Protein AF-A0A6B3I5D2-F1 (afdb_monomer)

pLDDT: mean 80.73, std 13.81, range [55.03, 98.44]

Radius of gyration: 18.89 Å; Cα contacts (8 Å, |Δi|>4): 20; chains: 1; bounding box: 35×15×55 Å

Structure (mmCIF, N/CA/C/O backbone):
data_AF-A0A6B3I5D2-F1
#
_entry.id   AF-A0A6B3I5D2-F1
#
loop_
_atom_site.group_PDB
_atom_site.id
_atom_site.type_symbol
_atom_site.label_atom_id
_atom_site.label_alt_id
_atom_site.label_comp_id
_atom_site.label_asym_id
_atom_site.label_entity_id
_atom_site.label_seq_id
_atom_site.pdbx_PDB_ins_code
_atom_site.Cartn_x
_atom_site.Cartn_y
_atom_site.Cartn_z
_atom_site.occupancy
_atom_site.B_iso_or_equiv
_atom_site.auth_seq_id
_atom_site.auth_comp_id
_atom_site.auth_asym_id
_atom_site.auth_atom_id
_atom_site.pdbx_PDB_model_num
ATOM 1 N N . MET A 1 1 ? 5.490 9.746 -33.559 1.00 59.12 1 MET A N 1
ATOM 2 C CA . MET A 1 1 ? 6.522 9.617 -32.507 1.00 59.12 1 MET A CA 1
ATOM 3 C C . MET A 1 1 ? 6.856 8.139 -32.391 1.00 59.12 1 MET A C 1
ATOM 5 O O . MET A 1 1 ? 5.928 7.354 -32.250 1.00 59.12 1 MET A O 1
ATOM 9 N N . ALA A 1 2 ? 8.116 7.734 -32.563 1.00 69.56 2 ALA A N 1
ATOM 10 C CA . ALA A 1 2 ? 8.490 6.326 -32.422 1.00 69.56 2 ALA A CA 1
ATOM 11 C C . ALA A 1 2 ? 8.357 5.910 -30.948 1.00 69.56 2 ALA A C 1
ATOM 13 O O . ALA A 1 2 ? 8.845 6.617 -30.067 1.00 69.56 2 ALA A O 1
ATOM 14 N N . ALA A 1 3 ? 7.673 4.798 -30.673 1.00 73.69 3 ALA A N 1
ATOM 15 C CA . ALA A 1 3 ? 7.563 4.266 -29.321 1.00 73.69 3 ALA A CA 1
ATOM 16 C C . ALA A 1 3 ? 8.948 3.804 -28.848 1.00 73.69 3 ALA A C 1
ATOM 18 O O . ALA A 1 3 ? 9.581 2.978 -29.505 1.00 73.69 3 ALA A O 1
ATOM 19 N N . ILE A 1 4 ? 9.425 4.339 -27.723 1.00 81.19 4 ILE A N 1
ATOM 20 C CA . ILE A 1 4 ? 10.687 3.906 -27.119 1.00 81.19 4 ILE A CA 1
ATOM 21 C C . ILE A 1 4 ? 10.448 2.523 -26.498 1.00 81.19 4 ILE A C 1
ATOM 23 O O . ILE A 1 4 ? 9.638 2.408 -25.573 1.00 81.19 4 ILE A O 1
ATOM 27 N N . PRO A 1 5 ? 11.116 1.459 -26.974 1.00 84.31 5 PRO A N 1
ATOM 28 C CA . PRO A 1 5 ? 10.926 0.133 -26.410 1.00 84.31 5 PRO A CA 1
ATOM 29 C C . PRO A 1 5 ? 11.496 0.071 -24.987 1.00 84.31 5 PRO A C 1
ATOM 31 O O . PRO A 1 5 ? 12.613 0.516 -24.714 1.00 84.31 5 PRO A O 1
ATOM 34 N N . LEU A 1 6 ? 10.739 -0.523 -24.062 1.00 89.31 6 LEU A N 1
ATOM 35 C CA . LEU A 1 6 ? 11.213 -0.769 -22.700 1.00 89.31 6 LEU A CA 1
ATOM 36 C C . LEU A 1 6 ? 12.334 -1.808 -22.715 1.00 89.31 6 LEU A C 1
ATOM 38 O O . LEU A 1 6 ? 12.091 -2.997 -22.949 1.00 89.31 6 LEU A O 1
ATOM 42 N N . THR A 1 7 ? 13.549 -1.350 -22.419 1.00 95.12 7 THR A N 1
ATOM 43 C CA . THR A 1 7 ? 14.727 -2.201 -22.255 1.00 95.12 7 THR A CA 1
ATOM 44 C C . THR A 1 7 ? 14.572 -3.116 -21.039 1.00 95.12 7 THR A C 1
ATOM 46 O O . THR A 1 7 ? 13.764 -2.870 -20.138 1.00 95.12 7 THR A O 1
ATOM 49 N N . ARG A 1 8 ? 15.373 -4.188 -20.986 1.00 94.88 8 ARG A N 1
ATOM 50 C CA . ARG A 1 8 ? 15.400 -5.108 -19.839 1.00 94.88 8 ARG A CA 1
ATOM 51 C C . ARG A 1 8 ? 15.652 -4.359 -18.524 1.00 94.88 8 ARG A C 1
ATOM 53 O O . ARG A 1 8 ? 14.968 -4.624 -17.542 1.00 94.88 8 ARG A O 1
ATOM 60 N N . THR A 1 9 ? 16.566 -3.390 -18.533 1.00 95.56 9 THR A N 1
ATOM 61 C CA . THR A 1 9 ? 16.880 -2.549 -17.372 1.00 95.56 9 THR A CA 1
ATOM 62 C C . THR A 1 9 ? 15.676 -1.731 -16.919 1.00 95.56 9 THR A C 1
ATOM 64 O O . THR A 1 9 ? 15.366 -1.742 -15.733 1.00 95.56 9 THR A O 1
ATOM 67 N N . HIS A 1 10 ? 14.940 -1.093 -17.841 1.00 95.06 10 HIS A N 1
ATOM 68 C CA . HIS A 1 10 ? 13.725 -0.353 -17.478 1.00 95.06 10 HIS A CA 1
ATOM 69 C C . HIS A 1 10 ? 12.694 -1.257 -16.800 1.00 95.06 10 HIS A C 1
ATOM 71 O O . HIS A 1 10 ? 12.139 -0.883 -15.774 1.00 95.06 10 HIS A O 1
ATOM 77 N N . ARG A 1 11 ? 12.476 -2.471 -17.318 1.00 95.00 11 ARG A N 1
ATOM 78 C CA . ARG A 1 11 ? 11.522 -3.422 -16.722 1.00 95.00 11 ARG A CA 1
ATOM 79 C C . ARG A 1 11 ? 11.928 -3.848 -15.310 1.00 95.00 11 ARG A C 1
ATOM 81 O O . ARG A 1 11 ? 11.070 -3.923 -14.438 1.00 95.00 11 ARG A O 1
ATOM 88 N N . ILE A 1 12 ? 13.220 -4.092 -15.082 1.00 97.50 12 ILE A N 1
ATOM 89 C CA . ILE A 1 12 ? 13.750 -4.440 -13.754 1.00 97.50 12 ILE A CA 1
ATOM 90 C C . ILE A 1 12 ? 13.581 -3.268 -12.784 1.00 97.50 12 ILE A C 1
ATOM 92 O O . ILE A 1 12 ? 13.070 -3.463 -11.686 1.00 97.50 12 ILE A O 1
ATOM 96 N N . LEU A 1 13 ? 13.957 -2.054 -13.195 1.00 97.69 13 LEU A N 1
ATOM 97 C CA . LEU A 1 13 ? 13.818 -0.858 -12.360 1.00 97.69 13 LEU A CA 1
ATOM 98 C C . LEU A 1 13 ? 12.354 -0.587 -12.001 1.00 97.69 13 LEU A C 1
ATOM 100 O O . LEU A 1 13 ? 12.055 -0.347 -10.835 1.00 97.69 13 LEU A O 1
ATOM 104 N N . ILE A 1 14 ? 11.440 -0.700 -12.969 1.00 97.06 14 ILE A N 1
ATOM 105 C CA . ILE A 1 14 ? 9.996 -0.600 -12.718 1.00 97.06 14 ILE A CA 1
ATOM 106 C C . ILE A 1 14 ? 9.565 -1.656 -11.696 1.00 97.06 14 ILE A C 1
ATOM 108 O O . ILE A 1 14 ? 8.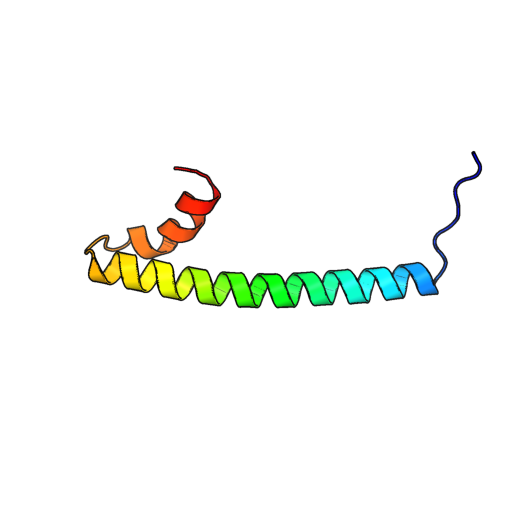879 -1.320 -10.737 1.00 97.06 14 ILE A O 1
ATOM 112 N N . GLY A 1 15 ? 10.002 -2.907 -11.859 1.00 98.06 15 GLY A N 1
ATOM 113 C CA . GLY A 1 15 ? 9.693 -3.981 -10.916 1.00 98.06 15 GLY A CA 1
ATOM 114 C C . GLY A 1 15 ? 10.146 -3.669 -9.488 1.00 98.06 15 GLY A C 1
ATOM 115 O O . GLY A 1 15 ? 9.365 -3.832 -8.555 1.00 98.06 15 GLY A O 1
ATOM 116 N N . ILE A 1 16 ? 11.370 -3.161 -9.319 1.00 98.44 16 ILE A N 1
ATOM 117 C CA . ILE A 1 16 ? 11.912 -2.772 -8.007 1.00 98.44 16 ILE A CA 1
ATOM 118 C C . ILE A 1 16 ? 11.090 -1.636 -7.392 1.00 98.44 16 ILE A C 1
ATOM 120 O O . ILE A 1 16 ? 10.714 -1.716 -6.224 1.00 98.44 16 ILE A O 1
ATOM 124 N N . VAL A 1 17 ? 10.789 -0.595 -8.171 1.00 98.06 17 VAL A N 1
ATOM 125 C CA . VAL A 1 17 ? 10.020 0.562 -7.692 1.00 98.06 17 VAL A CA 1
ATOM 126 C C . VAL A 1 17 ? 8.612 0.145 -7.281 1.00 98.06 17 VAL A C 1
ATOM 128 O O . VAL A 1 17 ? 8.169 0.506 -6.195 1.00 98.06 17 VAL A O 1
ATOM 131 N N . VAL A 1 18 ? 7.924 -0.644 -8.109 1.00 98.25 18 VAL A N 1
ATOM 132 C CA . VAL A 1 18 ? 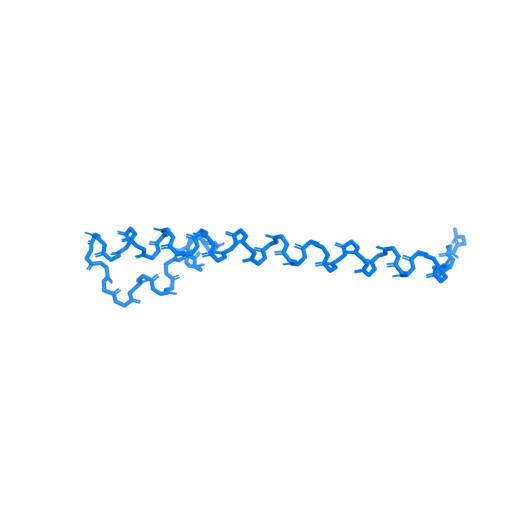6.572 -1.133 -7.807 1.00 98.25 18 VAL A CA 1
ATOM 133 C C . VAL A 1 18 ? 6.587 -2.009 -6.558 1.00 98.25 18 VAL A C 1
ATOM 135 O O . VAL A 1 18 ? 5.765 -1.804 -5.669 1.00 98.25 18 VAL A O 1
ATOM 138 N N . ALA A 1 19 ? 7.540 -2.937 -6.444 1.00 98.25 19 ALA A N 1
ATOM 139 C CA . ALA A 1 19 ? 7.664 -3.780 -5.259 1.00 98.25 19 ALA A CA 1
ATOM 140 C C . ALA A 1 19 ? 7.904 -2.945 -3.990 1.00 98.25 19 ALA A C 1
ATOM 142 O O . ALA A 1 19 ? 7.212 -3.134 -2.991 1.00 98.25 19 ALA A O 1
ATOM 143 N N . GLY A 1 20 ? 8.829 -1.982 -4.041 1.00 98.12 20 GLY A N 1
ATOM 144 C CA . GLY A 1 20 ? 9.098 -1.077 -2.923 1.00 98.12 20 GLY A CA 1
ATOM 145 C C . GLY A 1 20 ? 7.877 -0.241 -2.538 1.00 98.12 20 GLY A C 1
ATOM 146 O O . GLY A 1 20 ? 7.541 -0.152 -1.358 1.00 98.12 20 GLY A O 1
ATOM 147 N N . ALA A 1 21 ? 7.169 0.312 -3.525 1.00 97.75 21 ALA A N 1
ATOM 148 C CA . ALA A 1 21 ?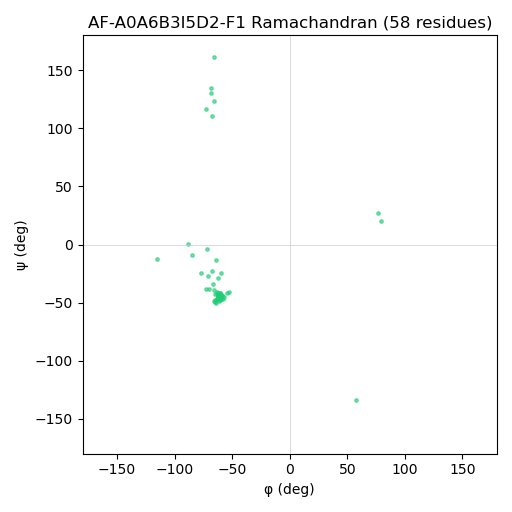 5.957 1.092 -3.298 1.00 97.75 21 ALA A CA 1
ATOM 149 C C . ALA A 1 21 ? 4.857 0.259 -2.622 1.00 97.75 21 ALA A C 1
ATOM 151 O O . ALA A 1 21 ? 4.254 0.721 -1.655 1.00 97.75 21 ALA A O 1
ATOM 152 N N . VAL A 1 22 ? 4.639 -0.981 -3.072 1.00 97.75 22 VAL A N 1
ATOM 153 C CA . VAL A 1 22 ? 3.657 -1.898 -2.469 1.00 97.75 22 VAL A CA 1
ATOM 154 C C . VAL A 1 22 ? 4.023 -2.233 -1.022 1.00 97.75 22 VAL A C 1
ATOM 156 O O . VAL A 1 22 ? 3.150 -2.212 -0.159 1.00 97.75 22 VAL A O 1
ATOM 159 N N . VAL A 1 23 ? 5.301 -2.491 -0.728 1.00 97.62 23 VAL A N 1
ATOM 160 C CA . VAL A 1 23 ? 5.759 -2.782 0.643 1.00 97.62 23 VAL A CA 1
ATOM 161 C C . VAL A 1 23 ? 5.535 -1.586 1.569 1.00 97.62 23 VAL A C 1
ATOM 163 O O . VAL A 1 23 ? 4.985 -1.748 2.657 1.00 97.62 23 VAL A O 1
ATOM 166 N N . ILE A 1 24 ? 5.914 -0.380 1.138 1.00 96.12 24 ILE A N 1
ATOM 167 C CA . ILE A 1 24 ? 5.726 0.844 1.930 1.00 96.12 24 ILE A CA 1
ATOM 168 C C . ILE A 1 24 ? 4.235 1.104 2.172 1.00 96.12 24 ILE A C 1
ATOM 170 O O . ILE A 1 24 ? 3.836 1.375 3.306 1.00 96.12 24 ILE A O 1
ATOM 174 N N . ALA A 1 25 ? 3.407 0.975 1.131 1.00 91.50 25 ALA A N 1
ATOM 175 C CA . ALA A 1 25 ? 1.962 1.141 1.238 1.00 91.50 25 ALA A CA 1
ATOM 176 C C . ALA A 1 25 ? 1.345 0.125 2.210 1.00 91.50 25 ALA A C 1
ATOM 178 O O . ALA A 1 25 ? 0.543 0.509 3.055 1.00 91.50 25 ALA A O 1
ATOM 179 N N . ALA A 1 26 ? 1.759 -1.144 2.152 1.00 90.81 26 ALA A N 1
ATOM 180 C CA . ALA A 1 26 ? 1.273 -2.183 3.058 1.00 90.81 26 ALA A CA 1
ATOM 181 C C . ALA A 1 26 ? 1.620 -1.888 4.527 1.00 90.81 26 ALA A C 1
ATOM 183 O O . ALA A 1 26 ? 0.770 -2.056 5.400 1.00 90.81 26 ALA A O 1
ATOM 184 N N . ILE A 1 27 ? 2.837 -1.407 4.805 1.00 92.69 27 ILE A N 1
ATOM 185 C CA . ILE A 1 27 ? 3.256 -1.018 6.161 1.00 92.69 27 ILE A CA 1
ATOM 186 C C . ILE A 1 27 ? 2.430 0.173 6.662 1.00 92.69 27 ILE A C 1
ATOM 188 O O . ILE A 1 27 ? 1.887 0.123 7.768 1.00 92.69 27 ILE A O 1
ATOM 192 N N 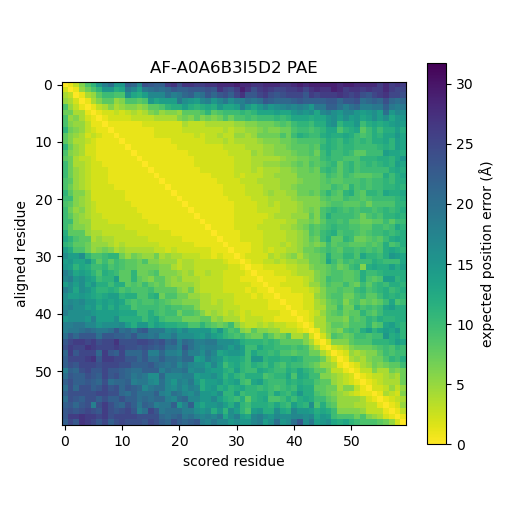. GLY A 1 28 ? 2.305 1.229 5.851 1.00 87.44 28 GLY A N 1
ATOM 193 C CA . GLY A 1 28 ? 1.512 2.410 6.202 1.00 87.44 28 GLY A CA 1
ATOM 194 C C . GLY A 1 28 ? 0.036 2.074 6.429 1.00 87.44 28 GLY A C 1
ATOM 195 O O . GLY A 1 28 ? -0.558 2.526 7.409 1.00 87.44 28 GLY A O 1
ATOM 196 N N . PHE A 1 29 ? -0.529 1.217 5.577 1.00 86.62 29 PHE A N 1
ATOM 197 C CA . PHE A 1 29 ? -1.900 0.732 5.697 1.00 86.62 29 PHE A CA 1
ATOM 198 C C . PHE A 1 29 ? -2.102 -0.088 6.974 1.00 86.62 29 PHE A C 1
ATOM 200 O O . PHE A 1 29 ? -3.013 0.210 7.739 1.00 86.62 29 PHE A O 1
ATOM 207 N N . ALA A 1 30 ? -1.239 -1.071 7.254 1.00 85.75 30 ALA A N 1
ATOM 208 C CA . ALA A 1 30 ? -1.347 -1.899 8.456 1.00 85.75 30 ALA A CA 1
ATOM 209 C C . ALA A 1 30 ? -1.254 -1.068 9.749 1.00 85.75 30 ALA A C 1
ATOM 211 O O . ALA A 1 30 ? -2.036 -1.286 10.676 1.00 85.75 30 ALA A O 1
ATOM 212 N N . GLY A 1 31 ? -0.343 -0.088 9.799 1.00 84.75 31 GLY A N 1
ATOM 213 C CA . GLY A 1 31 ? -0.203 0.820 10.941 1.00 84.75 31 GLY A CA 1
ATOM 214 C C . GLY A 1 31 ? -1.422 1.728 11.131 1.00 84.75 31 GLY A C 1
ATOM 215 O O . GLY A 1 31 ? -1.967 1.806 12.232 1.00 84.75 31 GLY A O 1
ATOM 216 N N . SER A 1 32 ? -1.888 2.366 10.052 1.00 79.62 32 SER A N 1
ATOM 217 C CA . SER A 1 32 ? -3.079 3.227 10.078 1.00 79.62 32 SER A CA 1
ATOM 218 C C . SER A 1 32 ? -4.337 2.443 10.466 1.00 79.62 32 SER A C 1
ATOM 220 O O . SER A 1 32 ? -5.074 2.848 11.364 1.00 79.62 32 SER A O 1
ATOM 222 N N . TYR A 1 33 ? -4.537 1.265 9.869 1.00 79.62 33 TYR A N 1
ATOM 223 C CA . TYR A 1 33 ? -5.658 0.378 10.171 1.00 79.62 33 TYR A CA 1
ATOM 224 C C . TYR A 1 33 ? -5.676 -0.025 11.649 1.00 79.62 33 TYR A C 1
ATOM 226 O O . TYR A 1 33 ? -6.728 0.022 12.283 1.00 79.62 33 TYR A O 1
ATOM 234 N N . ALA A 1 34 ? -4.523 -0.384 12.224 1.00 80.06 34 ALA A N 1
ATOM 235 C CA . ALA A 1 34 ? -4.433 -0.751 13.635 1.00 80.06 34 ALA A CA 1
ATOM 236 C C . ALA A 1 34 ? -4.814 0.413 14.564 1.00 80.06 34 ALA A C 1
ATOM 238 O O . ALA A 1 34 ? -5.611 0.207 15.479 1.00 80.06 34 ALA A O 1
ATOM 239 N N . ALA A 1 35 ? -4.312 1.621 14.292 1.00 80.12 35 ALA A N 1
ATOM 240 C CA . ALA A 1 35 ? -4.616 2.812 15.086 1.00 80.12 35 ALA A CA 1
ATOM 241 C C . ALA A 1 35 ? -6.101 3.205 15.004 1.00 80.12 35 ALA A C 1
ATOM 243 O O . ALA A 1 35 ? -6.734 3.529 16.009 1.00 80.12 35 ALA A O 1
ATOM 244 N N . VAL A 1 36 ? -6.682 3.140 13.805 1.00 75.25 36 VAL A N 1
ATOM 245 C CA . VAL A 1 36 ? -8.094 3.465 13.575 1.00 75.25 36 VAL A CA 1
ATOM 246 C C . VAL A 1 36 ? -9.014 2.400 14.186 1.00 75.25 36 VAL A C 1
ATOM 248 O O . VAL A 1 36 ? -10.031 2.748 14.790 1.00 75.25 36 VAL A O 1
ATOM 251 N N . ARG A 1 37 ? -8.641 1.115 14.109 1.00 78.56 37 ARG A N 1
ATOM 252 C CA . ARG A 1 37 ? -9.350 0.020 14.790 1.00 78.56 37 ARG A CA 1
ATOM 253 C C . ARG A 1 37 ? -9.345 0.215 16.305 1.00 78.56 37 ARG A C 1
ATOM 255 O O . ARG A 1 37 ? -10.401 0.109 16.920 1.00 78.56 37 ARG A O 1
ATOM 262 N N . GLU A 1 38 ? -8.190 0.523 16.893 1.00 79.62 38 GLU A N 1
ATOM 263 C CA . GLU A 1 38 ? -8.050 0.767 18.335 1.00 79.62 38 GLU A CA 1
ATOM 264 C C . GLU A 1 38 ? -8.902 1.962 18.788 1.00 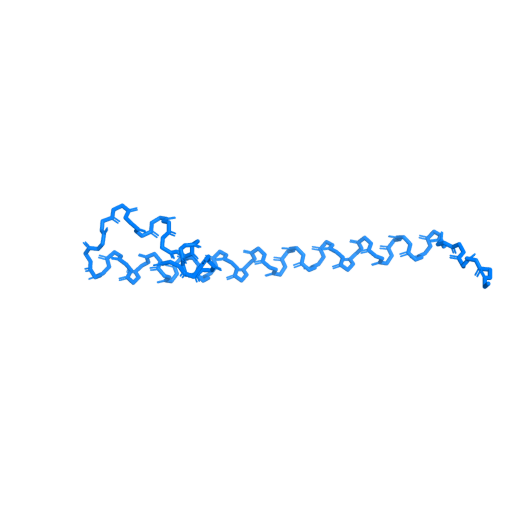79.62 38 GLU A C 1
ATOM 266 O O . GLU A 1 38 ? -9.617 1.876 19.788 1.00 79.62 38 GLU A O 1
ATOM 271 N N . LEU A 1 39 ? -8.919 3.049 18.009 1.00 75.31 39 LEU A N 1
ATOM 272 C CA . LEU A 1 39 ? -9.783 4.199 18.277 1.00 75.31 39 LEU A CA 1
ATOM 273 C C . LEU A 1 39 ? -11.274 3.829 18.205 1.00 75.31 39 LEU A C 1
ATOM 275 O O . LEU A 1 39 ? -12.053 4.245 19.064 1.00 75.31 39 LEU A O 1
ATOM 279 N N . ALA A 1 40 ? -11.681 3.050 17.203 1.00 74.50 40 ALA A N 1
ATOM 280 C CA . ALA A 1 40 ? -13.061 2.598 17.047 1.00 74.50 40 ALA A CA 1
ATOM 281 C C . ALA A 1 40 ? -13.489 1.644 18.183 1.00 74.50 40 ALA A C 1
ATOM 283 O O . ALA A 1 40 ? -14.600 1.771 18.703 1.00 74.50 40 ALA A O 1
ATOM 284 N N . GLU A 1 41 ? -12.604 0.750 18.631 1.00 77.44 41 GLU A N 1
ATOM 285 C CA . GLU A 1 41 ? -12.817 -0.096 19.813 1.00 77.44 41 GLU A CA 1
ATOM 286 C C . GLU A 1 41 ? -12.988 0.752 21.082 1.00 77.44 41 GLU A C 1
ATOM 288 O O . GLU A 1 41 ? -13.983 0.595 21.792 1.00 77.44 41 GLU A O 1
ATOM 293 N N . ALA A 1 42 ? -12.094 1.718 21.322 1.00 78.31 42 ALA A N 1
ATOM 294 C CA . ALA A 1 42 ? -12.163 2.624 22.473 1.00 78.31 42 ALA A CA 1
ATOM 295 C C . ALA A 1 42 ? -13.428 3.502 22.481 1.00 78.31 42 ALA A C 1
ATOM 297 O O . ALA A 1 42 ? -13.921 3.894 23.539 1.00 78.31 42 ALA A O 1
ATOM 298 N N . LYS A 1 43 ? -13.967 3.817 21.301 1.00 78.88 43 LYS A N 1
ATOM 299 C CA . LYS A 1 43 ? -15.207 4.586 21.131 1.00 78.88 43 LYS A CA 1
ATOM 300 C C . LYS A 1 43 ? -16.472 3.717 21.128 1.00 78.88 43 LYS A C 1
ATOM 302 O O . LYS A 1 43 ? -17.565 4.265 21.020 1.00 78.88 43 LYS A O 1
ATOM 307 N N . GLY A 1 44 ? -16.347 2.396 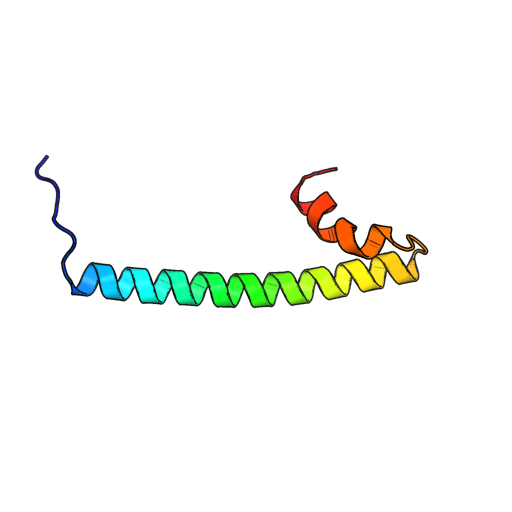21.279 1.00 74.56 44 GLY A N 1
ATOM 308 C CA . GLY A 1 44 ? -17.482 1.478 21.395 1.00 74.56 44 GLY A CA 1
ATOM 309 C C . GLY A 1 44 ? -18.152 1.113 20.067 1.00 74.56 44 GLY A C 1
ATOM 310 O O . GLY A 1 44 ? -19.290 0.651 20.074 1.00 74.56 44 GLY A O 1
ATOM 311 N N . PHE A 1 45 ? -17.470 1.280 18.928 1.00 68.81 45 PHE A N 1
ATOM 312 C CA . PHE A 1 45 ? -18.028 0.980 17.599 1.00 68.81 45 PHE A CA 1
ATOM 313 C C . PHE A 1 45 ? -18.193 -0.527 17.304 1.00 68.81 45 PHE A C 1
ATOM 315 O O . PHE A 1 45 ? -18.726 -0.897 16.258 1.00 68.81 45 PHE A O 1
ATOM 322 N N . GLY A 1 46 ? -17.770 -1.425 18.202 1.00 65.94 46 GLY A N 1
ATOM 323 C CA . GLY A 1 46 ? -17.942 -2.872 18.030 1.00 65.94 46 GLY A CA 1
ATOM 324 C C . GLY A 1 46 ? -17.300 -3.390 16.734 1.00 65.94 46 GLY A C 1
ATOM 325 O O . GLY A 1 46 ? -16.177 -3.025 16.408 1.00 65.94 46 GLY A O 1
ATOM 326 N N . GLN A 1 47 ? -18.012 -4.223 15.968 1.00 59.59 47 GLN A N 1
ATOM 327 C CA . GLN A 1 47 ? -17.525 -4.807 14.703 1.00 59.59 47 GLN A CA 1
ATOM 328 C C . GLN A 1 47 ? -17.244 -3.775 13.592 1.00 59.59 47 GLN A C 1
ATOM 330 O O . GLN A 1 47 ? -16.597 -4.110 12.601 1.00 59.59 47 GLN A O 1
ATOM 335 N N . PHE A 1 48 ? -17.692 -2.523 13.744 1.00 59.19 48 PHE A N 1
ATOM 336 C CA . PHE A 1 48 ? -17.443 -1.468 12.760 1.00 59.19 48 PHE A CA 1
ATOM 337 C C . PHE A 1 48 ? -15.955 -1.088 12.683 1.00 59.19 48 PHE A C 1
ATOM 339 O O . PHE A 1 48 ? -15.506 -0.645 11.632 1.00 59.19 48 PHE A O 1
ATOM 346 N N . SER A 1 49 ? -15.163 -1.341 13.735 1.00 59.75 49 SER A N 1
ATOM 347 C CA . SER A 1 49 ? -13.713 -1.083 13.764 1.00 59.75 49 SER A CA 1
ATOM 348 C C . SER A 1 49 ? -12.921 -1.840 12.687 1.00 59.75 49 SER A C 1
ATOM 350 O O . SER A 1 49 ? -11.861 -1.376 12.274 1.00 59.75 49 SER A O 1
ATOM 352 N N . LEU A 1 50 ? -13.445 -2.973 12.199 1.00 61.28 50 LEU A N 1
ATOM 353 C CA . LEU A 1 50 ? -12.821 -3.795 11.155 1.00 61.28 50 LEU A CA 1
ATOM 354 C C . LEU A 1 50 ? -12.976 -3.211 9.741 1.00 61.28 50 LEU A C 1
ATOM 356 O O . LEU A 1 50 ? -12.197 -3.512 8.845 1.00 61.28 50 LEU A O 1
ATOM 360 N N . VAL A 1 51 ? -13.993 -2.385 9.517 1.00 65.94 51 VAL A N 1
ATOM 361 C CA . VAL A 1 51 ? -14.274 -1.782 8.202 1.00 65.94 51 VAL A CA 1
ATOM 362 C C . VAL A 1 51 ? -14.123 -0.266 8.207 1.00 65.94 51 VAL A C 1
ATOM 364 O O . VAL A 1 51 ? -14.022 0.333 7.143 1.00 65.94 51 VAL A O 1
ATOM 367 N N . PHE A 1 52 ? -14.028 0.355 9.385 1.00 63.84 52 PHE A N 1
ATOM 368 C CA . PHE A 1 52 ? -13.883 1.800 9.559 1.00 63.84 52 PHE A CA 1
ATOM 369 C C . PHE A 1 52 ? -12.719 2.416 8.756 1.00 63.84 52 PHE A C 1
ATOM 371 O O . PHE A 1 52 ? -12.937 3.447 8.124 1.00 63.84 52 PHE A O 1
ATOM 378 N N . PRO A 1 53 ? -11.524 1.795 8.661 1.00 63.38 53 PRO A N 1
ATOM 379 C CA . PRO A 1 53 ? -10.431 2.350 7.855 1.00 63.38 53 PRO A CA 1
ATOM 380 C C . PRO A 1 53 ? -10.736 2.343 6.351 1.00 63.38 53 PRO A C 1
ATOM 382 O O . PRO A 1 53 ? -10.351 3.267 5.644 1.00 63.38 53 PRO A O 1
ATOM 385 N N . ILE A 1 54 ? -11.466 1.328 5.872 1.00 65.75 54 ILE A N 1
ATOM 386 C CA . ILE A 1 54 ? -11.919 1.231 4.476 1.00 65.75 54 ILE A CA 1
ATOM 387 C C . ILE A 1 54 ? -13.037 2.250 4.217 1.00 65.75 54 ILE A C 1
ATOM 389 O O . ILE A 1 54 ? -13.058 2.867 3.159 1.00 65.75 54 ILE A O 1
ATOM 393 N N . GLY A 1 55 ? -13.940 2.458 5.182 1.00 63.41 55 GLY A N 1
ATOM 394 C CA . GLY A 1 55 ? -14.999 3.469 5.103 1.00 63.41 55 GLY A CA 1
ATOM 395 C C . GLY A 1 55 ? -14.450 4.892 4.983 1.00 63.41 55 GLY A C 1
ATOM 396 O O . GLY A 1 55 ? -14.855 5.622 4.082 1.00 63.41 55 GLY A O 1
ATOM 397 N N . ILE A 1 56 ? -13.441 5.238 5.795 1.00 66.94 56 ILE A N 1
ATOM 398 C CA . ILE A 1 56 ? -12.755 6.539 5.716 1.00 66.94 56 ILE A CA 1
ATOM 399 C C . ILE A 1 56 ? -12.111 6.749 4.339 1.00 66.94 56 ILE A C 1
ATOM 401 O O . ILE A 1 56 ? -12.267 7.822 3.759 1.00 66.94 56 ILE A O 1
ATOM 405 N N . ASP A 1 57 ? -11.427 5.737 3.799 1.00 65.69 57 ASP A N 1
ATOM 406 C CA . ASP A 1 57 ? -10.773 5.826 2.483 1.00 65.69 57 ASP A CA 1
ATOM 407 C C . ASP A 1 57 ? -11.796 5.857 1.323 1.00 65.69 57 ASP A C 1
ATOM 409 O O . ASP A 1 57 ? -11.551 6.453 0.275 1.00 65.69 57 ASP A O 1
ATOM 413 N N . ALA A 1 58 ? -12.983 5.271 1.527 1.00 68.62 58 ALA A N 1
ATOM 414 C CA . ALA A 1 58 ? -14.115 5.307 0.598 1.00 68.62 58 ALA A CA 1
ATOM 415 C C . ALA A 1 58 ? -15.015 6.556 0.742 1.00 68.62 58 ALA A C 1
ATOM 417 O O . ALA A 1 58 ? -15.880 6.777 -0.109 1.00 68.62 58 ALA A O 1
ATOM 418 N N . GLY A 1 59 ? -14.818 7.377 1.780 1.00 55.69 59 GLY A N 1
ATOM 419 C CA . GLY A 1 59 ? -15.565 8.618 2.017 1.00 55.69 59 GLY A CA 1
ATOM 420 C C . GLY A 1 59 ? -16.988 8.450 2.574 1.00 55.69 59 GLY A C 1
ATOM 421 O O . GLY A 1 59 ? -17.826 9.319 2.328 1.00 55.69 59 GLY A O 1
ATOM 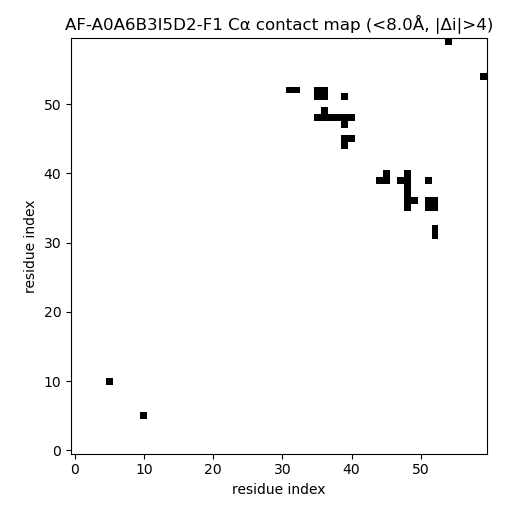422 N N . ILE A 1 60 ? -17.266 7.358 3.295 1.00 55.03 60 ILE A N 1
ATOM 423 C CA . ILE A 1 60 ? -18.565 7.022 3.927 1.00 55.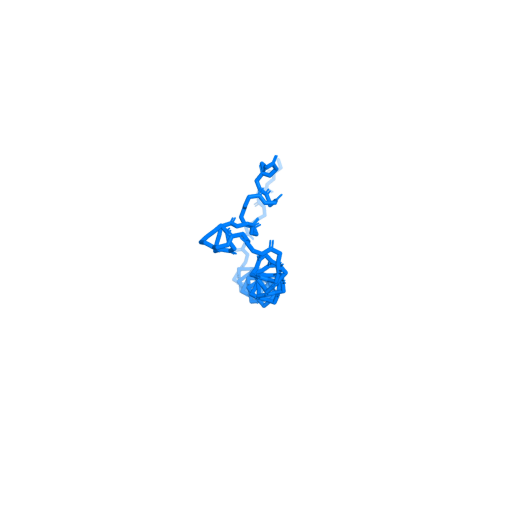03 60 ILE A CA 1
ATOM 424 C C . ILE A 1 60 ? -18.442 6.909 5.446 1.00 55.03 60 ILE A C 1
ATOM 426 O O . ILE A 1 60 ? -19.402 7.336 6.125 1.00 55.03 60 ILE A O 1
#

Secondary structure (DSSP, 8-state):
-PPPP--HHHHHHHHHHHHHHHHHHHHHHHHHHHHHHHHHHHTT-GGGGGTHHHHHHHT-

Solvent-accessible surface area (backbone atoms only — not comparable to full-atom values): 3497 Å² total; per-residue (Å²): 132,85,82,82,78,82,46,74,66,54,53,51,52,50,49,52,53,51,52,51,51,52,53,53,50,51,52,53,47,55,54,51,41,51,56,50,23,51,51,25,50,77,70,65,50,59,82,48,23,82,47,44,58,60,31,62,77,70,73,108

Mean predicted aligned error: 9.48 Å

Sequen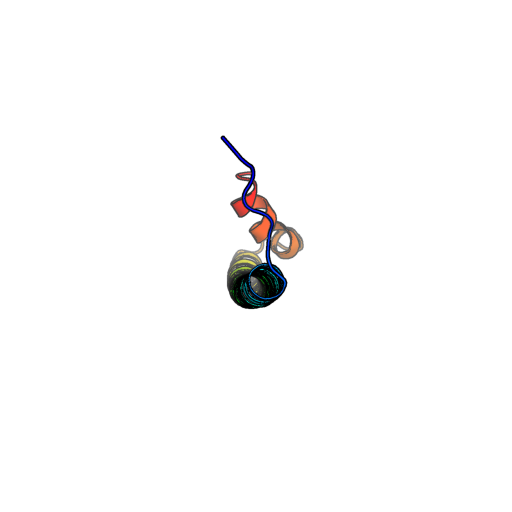ce (60 aa):
MAAIPLTRTHRILIGIVVAGAVVIAAIGFAGSYAAVRELAEAKGFGQFSLVFPIGIDAGI

Foldseek 3Di:
DDDDDQDPVNVVVVVVVVVVVVVVVVVVLVVVLVVQLVVCVVVVVPPVSNCVSVCVVVVD